Protein AF-A0A1Y1RNC4-F1 (afdb_monomer_lite)

InterPro domains:
  IPR009732 Protein of unknown function DUF1304 [PF06993] (13-97)

Organism: NCBI:txid85336

Structure (mmCIF, N/CA/C/O backbone):
data_AF-A0A1Y1RNC4-F1
#
_entry.id   AF-A0A1Y1RNC4-F1
#
loop_
_atom_site.group_PDB
_atom_site.id
_atom_site.type_symbol
_atom_site.label_atom_id
_atom_site.label_alt_id
_atom_site.label_comp_id
_atom_site.label_asym_id
_atom_site.label_entity_id
_atom_site.label_seq_id
_atom_site.pdbx_PDB_ins_code
_atom_site.Cartn_x
_atom_site.Cartn_y
_atom_site.Cartn_z
_atom_site.occupancy
_atom_site.B_iso_or_equiv
_atom_site.auth_seq_id
_atom_site.auth_comp_id
_atom_site.auth_asym_id
_atom_site.auth_atom_id
_atom_site.pdbx_PDB_model_num
ATOM 1 N N . MET A 1 1 ? -7.017 -32.218 19.938 1.00 37.84 1 MET A N 1
ATOM 2 C CA . MET A 1 1 ? -8.033 -31.830 18.933 1.00 37.84 1 MET A CA 1
ATOM 3 C C . MET A 1 1 ? -8.302 -30.348 19.163 1.00 37.84 1 MET A C 1
ATOM 5 O O . MET A 1 1 ? -8.767 -30.020 20.234 1.00 37.84 1 MET A O 1
ATOM 9 N N . SER A 1 2 ? -7.921 -29.371 18.355 1.00 42.91 2 SER A N 1
ATOM 10 C CA . SER A 1 2 ? -7.405 -29.296 16.997 1.00 42.91 2 SER A CA 1
ATOM 11 C C . SER A 1 2 ? -6.602 -27.992 16.960 1.00 42.91 2 SER A C 1
ATOM 13 O O . SER A 1 2 ? -7.166 -26.934 17.218 1.00 42.91 2 SER A O 1
ATOM 15 N N . VAL A 1 3 ? -5.309 -28.062 16.650 1.00 52.25 3 VAL A N 1
ATOM 16 C CA . VAL A 1 3 ? -4.569 -26.908 16.131 1.00 52.25 3 VAL A CA 1
ATOM 17 C C . VAL A 1 3 ? -5.244 -26.571 14.801 1.00 52.25 3 VAL A C 1
ATOM 19 O O . VAL A 1 3 ? -5.118 -27.326 13.845 1.00 52.25 3 VAL A O 1
ATOM 22 N N . ARG A 1 4 ? -6.101 -25.552 14.769 1.00 49.66 4 ARG A N 1
ATOM 23 C CA . ARG A 1 4 ? -6.732 -25.056 13.540 1.00 49.66 4 ARG A CA 1
ATOM 24 C C . ARG A 1 4 ? -6.717 -23.538 13.633 1.00 49.66 4 ARG A C 1
ATOM 26 O O . ARG A 1 4 ? -7.465 -22.984 14.433 1.00 49.66 4 ARG A O 1
ATOM 33 N N . GLY A 1 5 ? -5.815 -22.896 12.893 1.00 47.75 5 GLY A N 1
ATOM 34 C CA . GLY A 1 5 ? -5.749 -21.435 12.846 1.00 47.75 5 GLY A CA 1
ATOM 35 C C . GLY A 1 5 ? -4.381 -20.812 12.560 1.00 47.75 5 GLY A C 1
ATOM 36 O O . GLY A 1 5 ? -4.338 -19.605 12.367 1.00 47.75 5 GLY A O 1
ATOM 37 N N . GLN A 1 6 ? -3.280 -21.573 12.516 1.00 46.84 6 GLN A N 1
ATOM 38 C CA . GLN A 1 6 ? -1.945 -21.027 12.175 1.00 46.84 6 GLN A CA 1
ATOM 39 C C . GLN A 1 6 ? -1.611 -21.099 10.674 1.00 46.84 6 GLN A C 1
ATOM 41 O O . GLN A 1 6 ? -0.529 -20.723 10.246 1.00 46.84 6 GLN A O 1
ATOM 46 N N . ASP A 1 7 ? -2.565 -21.549 9.873 1.00 44.59 7 ASP A N 1
ATOM 47 C CA . ASP A 1 7 ? -2.528 -21.687 8.421 1.00 44.59 7 ASP A CA 1
ATOM 48 C C . ASP A 1 7 ? -3.321 -20.575 7.702 1.00 44.59 7 ASP A C 1
ATOM 50 O O . ASP A 1 7 ? -3.484 -20.599 6.482 1.00 44.59 7 ASP A O 1
ATOM 54 N N . ALA A 1 8 ? -3.770 -19.551 8.439 1.00 58.47 8 ALA A N 1
ATOM 55 C CA . ALA A 1 8 ? -4.259 -18.313 7.844 1.00 58.47 8 ALA A CA 1
ATOM 56 C C . ALA A 1 8 ? -3.060 -17.532 7.290 1.00 58.47 8 ALA A C 1
ATOM 58 O O . ALA A 1 8 ? -2.468 -16.708 7.984 1.00 58.47 8 ALA A O 1
ATOM 59 N N . GLY A 1 9 ? -2.673 -17.834 6.047 1.00 59.44 9 GLY A N 1
ATOM 60 C CA . GLY A 1 9 ? -1.727 -17.010 5.302 1.00 59.44 9 GLY A CA 1
ATOM 61 C C . GLY A 1 9 ? -2.135 -15.542 5.404 1.00 59.44 9 GLY A C 1
ATOM 62 O O . GLY A 1 9 ? -3.331 -15.232 5.373 1.00 59.44 9 GLY A O 1
ATOM 63 N N . GLU A 1 10 ? -1.152 -14.656 5.583 1.00 64.56 10 GLU A N 1
ATOM 64 C CA . GLU A 1 10 ? -1.434 -13.228 5.672 1.00 64.56 10 GLU A CA 1
ATOM 65 C C . GLU A 1 10 ? -2.298 -12.805 4.480 1.00 64.56 10 GLU A C 1
ATOM 67 O O . GLU A 1 10 ? -2.044 -13.232 3.344 1.00 64.56 10 GLU A O 1
ATOM 72 N N . PRO A 1 11 ? -3.357 -12.017 4.720 1.00 72.25 11 PRO A N 1
ATOM 73 C CA . PRO A 1 11 ? -4.258 -11.636 3.657 1.00 72.25 11 PRO A CA 1
ATOM 74 C C . PRO A 1 11 ? -3.465 -10.937 2.548 1.00 72.25 11 PRO A C 1
ATOM 76 O O . PRO A 1 11 ? -2.709 -10.001 2.824 1.00 72.25 11 PRO A O 1
ATOM 79 N N . PRO A 1 12 ? -3.639 -11.347 1.281 1.00 78.38 12 PRO A N 1
ATOM 80 C CA . PRO A 1 12 ? -2.951 -10.697 0.182 1.00 78.38 12 PRO A CA 1
ATOM 81 C C . PRO A 1 12 ? -3.328 -9.214 0.151 1.00 78.38 12 PRO A C 1
ATOM 83 O O . PRO A 1 12 ? -4.442 -8.830 0.510 1.00 78.38 12 PRO A O 1
ATOM 86 N N . HIS A 1 13 ? -2.426 -8.368 -0.340 1.00 75.06 13 HIS A N 1
ATOM 87 C CA . HIS A 1 13 ? -2.645 -6.918 -0.391 1.00 75.06 13 HIS A CA 1
ATOM 88 C C . HIS A 1 13 ? -3.942 -6.545 -1.131 1.00 75.06 13 HIS A C 1
ATOM 90 O O . HIS A 1 13 ? -4.633 -5.606 -0.743 1.00 75.06 13 HIS A O 1
ATOM 96 N N . ALA A 1 14 ? -4.332 -7.337 -2.135 1.00 77.88 14 ALA A N 1
ATOM 97 C CA . ALA A 1 14 ? -5.608 -7.196 -2.833 1.00 77.88 14 ALA A CA 1
ATOM 98 C C . ALA A 1 14 ? -6.834 -7.409 -1.920 1.00 77.88 14 ALA A C 1
ATOM 100 O O . ALA A 1 14 ? -7.843 -6.725 -2.076 1.00 77.88 14 ALA A O 1
ATOM 101 N N . PHE A 1 15 ? -6.753 -8.321 -0.945 1.00 84.00 15 PHE A N 1
ATOM 102 C CA . PHE A 1 15 ? -7.811 -8.535 0.044 1.00 84.00 15 PHE A CA 1
ATOM 103 C C . PHE A 1 15 ? -7.902 -7.364 1.024 1.00 84.00 15 PHE A C 1
ATOM 105 O O . PHE A 1 15 ? -8.994 -6.849 1.252 1.00 84.00 15 PHE A O 1
ATOM 112 N N . ILE A 1 16 ? -6.764 -6.910 1.562 1.00 82.44 16 ILE A N 1
ATOM 113 C CA . ILE A 1 16 ? -6.703 -5.736 2.451 1.00 82.44 16 ILE A CA 1
ATOM 114 C C . ILE A 1 16 ? -7.278 -4.511 1.733 1.00 82.44 16 ILE A C 1
ATOM 116 O O . ILE A 1 16 ? -8.100 -3.796 2.302 1.00 82.44 16 ILE A O 1
ATOM 120 N N . PHE A 1 17 ? -6.912 -4.315 0.464 1.00 80.44 17 PHE A N 1
ATOM 121 C CA . PHE A 1 17 ? -7.456 -3.254 -0.377 1.00 80.44 17 PHE A CA 1
ATOM 122 C C . PHE A 1 17 ? -8.975 -3.382 -0.541 1.00 80.44 17 PHE A C 1
ATOM 124 O O . PHE A 1 17 ? -9.698 -2.423 -0.290 1.00 80.44 17 PHE A O 1
ATOM 131 N N . TYR A 1 18 ? -9.484 -4.565 -0.898 1.00 84.31 18 TYR A N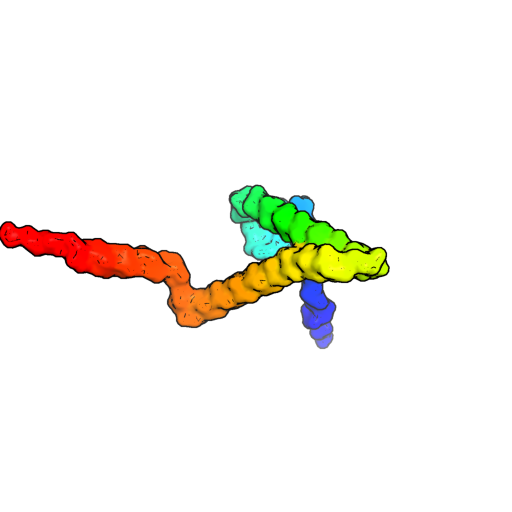 1
ATOM 132 C CA . TYR A 1 18 ? -10.921 -4.792 -1.061 1.00 84.31 18 TYR A CA 1
ATOM 133 C C . TYR A 1 18 ? -11.706 -4.491 0.222 1.00 84.31 18 TYR A C 1
ATOM 135 O O . TYR A 1 18 ? -12.722 -3.793 0.175 1.00 84.31 18 TYR A O 1
ATOM 143 N N . ILE A 1 19 ? -11.231 -4.977 1.373 1.00 84.25 19 ILE A N 1
ATOM 144 C CA . ILE A 1 19 ? -11.893 -4.714 2.652 1.00 84.25 19 ILE A CA 1
ATOM 145 C C . ILE A 1 19 ? -11.792 -3.231 3.016 1.00 84.25 19 ILE A C 1
ATOM 147 O O . ILE A 1 19 ? -12.801 -2.648 3.401 1.00 84.25 19 ILE A O 1
ATOM 151 N N . GLY A 1 20 ? -10.625 -2.607 2.844 1.00 80.31 20 GLY A N 1
ATOM 152 C CA . GLY A 1 20 ? -10.407 -1.178 3.089 1.00 80.31 20 GLY A CA 1
ATOM 153 C C . GLY A 1 20 ? -11.275 -0.265 2.223 1.00 80.31 20 GLY A C 1
ATOM 154 O O . GLY A 1 20 ? -11.684 0.805 2.661 1.00 80.31 20 GLY A O 1
ATOM 155 N N . PHE A 1 21 ? -11.607 -0.704 1.013 1.00 79.00 21 PHE A N 1
ATOM 156 C CA . PHE A 1 21 ? -12.309 0.113 0.035 1.00 79.00 21 PHE A CA 1
ATOM 157 C C . PHE A 1 21 ? -13.826 -0.101 0.038 1.00 79.00 21 PHE A C 1
ATOM 159 O O . PHE A 1 21 ? -14.604 0.848 0.124 1.00 79.00 21 PHE A O 1
ATOM 166 N N . PHE A 1 22 ? -14.259 -1.361 -0.039 1.00 80.75 22 PHE A N 1
ATOM 167 C CA . PHE A 1 22 ? -15.669 -1.720 -0.202 1.00 80.75 22 PHE A CA 1
ATOM 168 C C . PHE A 1 22 ? -16.328 -2.150 1.103 1.00 80.75 22 PHE A C 1
ATOM 170 O O . PHE A 1 22 ? -17.538 -1.990 1.260 1.00 80.75 22 PHE A O 1
ATOM 177 N N . ALA A 1 23 ? -15.556 -2.703 2.040 1.00 85.69 23 ALA A N 1
ATOM 178 C CA . ALA A 1 23 ? -16.105 -3.362 3.217 1.00 85.69 23 ALA A CA 1
ATOM 179 C C . ALA A 1 23 ? -15.735 -2.684 4.548 1.00 85.69 23 ALA A C 1
ATOM 181 O O . ALA A 1 23 ? -16.047 -3.250 5.595 1.00 85.69 23 ALA A O 1
ATOM 182 N N . TRP A 1 24 ? -15.134 -1.487 4.533 1.00 88.00 24 TRP A N 1
ATOM 183 C CA . TRP A 1 24 ? -14.543 -0.840 5.715 1.00 88.00 24 TRP A CA 1
ATOM 184 C C . TRP A 1 24 ? -15.518 -0.724 6.891 1.00 88.00 24 TRP A C 1
ATOM 186 O O . TRP A 1 24 ? -15.245 -1.207 7.985 1.00 88.00 24 TRP A O 1
ATOM 196 N N . SER A 1 25 ? -16.712 -0.181 6.640 1.00 86.88 25 SER A N 1
ATOM 197 C CA . SER A 1 25 ? -17.761 0.005 7.657 1.00 86.88 25 SER A CA 1
ATOM 198 C C . SER A 1 25 ? -18.700 -1.204 7.812 1.00 86.88 25 SER A C 1
ATOM 200 O O . SER A 1 25 ? -19.708 -1.129 8.518 1.00 86.88 25 SER A O 1
ATOM 202 N N . THR A 1 26 ? -18.421 -2.319 7.129 1.00 88.31 26 THR A N 1
ATOM 203 C CA . THR A 1 26 ? -19.226 -3.547 7.237 1.00 88.31 26 THR A CA 1
ATOM 204 C C . THR A 1 26 ? -18.793 -4.374 8.452 1.00 88.31 26 THR A C 1
ATOM 206 O O . THR A 1 26 ? -17.660 -4.227 8.911 1.00 88.31 26 THR A O 1
ATOM 209 N N . PRO A 1 27 ? -19.627 -5.312 8.948 1.00 87.06 27 PRO A N 1
ATOM 210 C CA . PRO A 1 27 ? -19.239 -6.209 10.041 1.00 87.06 27 PRO A CA 1
ATOM 211 C C . PRO A 1 27 ? -17.927 -6.959 9.779 1.00 87.06 27 PRO A C 1
ATOM 213 O O . PRO A 1 27 ? -17.154 -7.189 10.703 1.00 87.06 27 PRO A O 1
ATOM 216 N N . ARG A 1 28 ? -17.643 -7.291 8.510 1.00 84.94 28 ARG A N 1
ATOM 217 C CA . ARG A 1 28 ? -16.379 -7.923 8.117 1.00 84.94 28 ARG A CA 1
ATOM 218 C C . ARG A 1 28 ? -15.193 -6.969 8.249 1.00 84.94 28 ARG A C 1
ATOM 220 O O . ARG A 1 28 ? -14.202 -7.366 8.848 1.00 84.94 28 ARG A O 1
ATOM 227 N N . GLY A 1 29 ? -15.293 -5.730 7.764 1.00 85.88 29 GLY A N 1
ATOM 228 C CA . GLY A 1 29 ? -14.225 -4.731 7.922 1.00 85.88 29 GLY A CA 1
ATOM 229 C C . GLY A 1 29 ? -13.930 -4.421 9.386 1.00 85.88 29 GLY A C 1
ATOM 230 O O . GLY A 1 29 ? -12.781 -4.496 9.813 1.00 85.88 29 GLY A O 1
ATOM 231 N N . LEU A 1 30 ? -14.982 -4.219 10.181 1.00 89.62 30 LEU A N 1
ATOM 232 C CA . LEU A 1 30 ? -14.887 -4.035 11.630 1.00 89.62 30 LEU A CA 1
ATOM 233 C C . LEU A 1 30 ? -14.183 -5.221 12.307 1.00 89.62 30 LEU A C 1
ATOM 235 O O . LEU A 1 30 ? -13.309 -5.010 13.140 1.00 89.62 30 LEU A O 1
ATOM 239 N N . SER A 1 31 ? -14.513 -6.459 11.917 1.00 88.19 31 SER A N 1
ATOM 240 C CA . SER A 1 31 ? -13.881 -7.664 12.473 1.00 88.19 31 SER A CA 1
ATOM 241 C C . SER A 1 31 ? -12.415 -7.840 12.067 1.00 88.19 31 SER A C 1
ATOM 243 O O . SER A 1 31 ? -11.612 -8.267 12.888 1.00 88.19 31 SER A O 1
ATOM 245 N N . VAL A 1 32 ? -12.058 -7.493 10.825 1.00 86.00 32 VAL A N 1
ATOM 246 C CA . VAL A 1 32 ? -10.691 -7.631 10.296 1.00 86.00 32 VAL A CA 1
ATOM 247 C C . VAL A 1 32 ? -9.754 -6.604 10.929 1.00 86.00 32 VAL A C 1
ATOM 249 O O . VAL A 1 32 ? -8.610 -6.931 11.225 1.00 86.00 32 VAL A O 1
ATOM 252 N N . PHE A 1 33 ? -10.240 -5.381 11.162 1.00 84.56 33 PHE A N 1
ATOM 253 C CA . PHE A 1 33 ? -9.435 -4.278 11.696 1.00 84.56 33 PHE A CA 1
ATOM 254 C C . PHE A 1 33 ? -9.662 -3.996 13.189 1.00 84.56 33 PHE A C 1
ATOM 256 O O . PHE A 1 33 ? -9.029 -3.099 13.739 1.00 84.56 33 PHE A O 1
ATOM 263 N N . GLY A 1 34 ? -10.548 -4.744 13.856 1.00 87.69 34 GLY A N 1
ATOM 264 C CA . GLY A 1 34 ? -10.843 -4.571 15.282 1.00 87.69 34 GLY A CA 1
ATOM 265 C C . GLY A 1 34 ? -11.427 -3.196 15.627 1.00 87.69 34 GLY A C 1
ATOM 266 O O . GLY A 1 34 ? -11.124 -2.648 16.684 1.00 87.69 34 GLY A O 1
ATOM 267 N N . LEU A 1 35 ? -12.229 -2.618 14.729 1.00 89.94 35 LEU A N 1
ATOM 268 C CA . LEU A 1 35 ? -12.748 -1.252 14.851 1.00 89.94 35 LEU A CA 1
ATOM 269 C C . LEU A 1 35 ? -14.167 -1.219 15.434 1.00 89.94 35 LEU A C 1
ATOM 271 O O . LEU A 1 35 ? -14.967 -2.133 15.231 1.00 89.94 35 LEU A O 1
ATOM 275 N N . THR A 1 36 ? -14.510 -0.116 16.105 1.00 92.12 36 THR A N 1
ATOM 276 C CA . THR A 1 36 ? -15.909 0.242 16.390 1.00 92.12 36 THR A CA 1
ATOM 277 C C . THR A 1 36 ? -16.545 0.889 15.158 1.00 92.12 36 THR A C 1
ATOM 279 O O . THR A 1 36 ? -15.844 1.423 14.296 1.00 92.12 36 THR A O 1
ATOM 282 N N . ARG A 1 37 ? -17.884 0.878 15.064 1.00 89.69 37 ARG A N 1
ATOM 283 C CA . ARG A 1 37 ? -18.592 1.525 13.943 1.00 89.69 37 ARG A CA 1
ATOM 284 C C . ARG A 1 37 ? -18.254 3.014 13.836 1.00 89.69 37 ARG A C 1
ATOM 286 O O . ARG A 1 37 ? -17.965 3.478 12.741 1.00 89.69 37 ARG A O 1
ATOM 293 N N . GLU A 1 38 ? -18.228 3.719 14.962 1.00 90.44 38 GLU A N 1
ATOM 294 C CA . GLU A 1 38 ? -17.883 5.143 15.011 1.00 90.44 38 GLU A CA 1
ATOM 295 C C . GLU A 1 38 ? -16.460 5.408 14.492 1.00 90.44 38 GLU A C 1
ATOM 297 O O . GLU A 1 38 ? -16.258 6.256 13.626 1.00 90.44 38 GLU A O 1
ATOM 302 N N . SER A 1 39 ? -15.476 4.623 14.946 1.00 87.75 39 SER A N 1
ATOM 303 C CA . SER A 1 39 ? -14.090 4.751 14.483 1.00 87.75 39 SER A CA 1
ATOM 304 C C . SER A 1 39 ? -13.955 4.446 12.987 1.00 87.75 39 SER A C 1
ATOM 306 O O . SER A 1 39 ? -13.239 5.150 12.269 1.00 87.75 39 SER A O 1
ATOM 308 N N . ALA A 1 40 ? -14.678 3.440 12.487 1.00 88.62 40 ALA A N 1
ATOM 309 C CA . ALA A 1 40 ? -14.693 3.107 11.067 1.00 88.62 40 ALA A CA 1
ATOM 310 C C . ALA A 1 40 ? -15.325 4.220 10.217 1.00 88.62 40 ALA A C 1
ATOM 312 O O . ALA A 1 40 ? -14.839 4.495 9.125 1.00 88.62 40 ALA A O 1
ATOM 313 N N . GLU A 1 41 ? -16.379 4.881 10.696 1.00 90.00 41 GLU A N 1
ATOM 314 C CA . GLU A 1 41 ? -17.009 6.007 9.996 1.00 90.00 41 GLU A CA 1
ATOM 315 C C . GLU A 1 41 ? -16.074 7.219 9.914 1.00 90.00 41 GLU A C 1
ATOM 317 O O . GLU A 1 41 ? -15.905 7.778 8.832 1.00 90.00 41 GLU A O 1
ATOM 322 N N . GLN A 1 42 ? -15.382 7.557 11.005 1.00 92.19 42 GLN A N 1
ATOM 323 C CA . GLN A 1 42 ? -14.434 8.679 11.048 1.00 92.19 42 GLN A CA 1
ATOM 324 C C . GLN A 1 42 ? -13.198 8.471 10.159 1.00 92.19 42 GLN A C 1
ATOM 326 O O . GLN A 1 42 ? -12.627 9.427 9.644 1.00 92.19 42 GLN A O 1
ATOM 331 N N . THR A 1 43 ? -12.772 7.223 9.967 1.00 90.06 43 THR A N 1
ATOM 332 C CA . THR A 1 43 ? -11.559 6.882 9.202 1.00 90.06 43 THR A CA 1
ATOM 333 C C . THR A 1 43 ? -11.839 6.457 7.763 1.00 90.06 43 THR A C 1
ATOM 335 O O . THR A 1 43 ? -10.900 6.268 6.987 1.00 90.06 43 THR A O 1
ATOM 338 N N . ARG A 1 44 ? -13.115 6.325 7.377 1.00 85.94 44 ARG A N 1
ATOM 339 C CA . ARG A 1 44 ? -13.524 5.785 6.075 1.00 85.94 44 ARG A CA 1
ATOM 340 C C . ARG A 1 44 ? -12.929 6.559 4.905 1.00 85.94 44 ARG A C 1
ATOM 342 O O . ARG A 1 44 ? -12.363 5.954 4.001 1.00 85.94 44 ARG A O 1
ATOM 349 N N . GLU A 1 45 ? -13.049 7.883 4.919 1.00 87.12 45 GLU A N 1
ATOM 350 C CA . GLU A 1 45 ? -12.555 8.734 3.829 1.00 87.12 45 GLU A CA 1
ATOM 351 C C . GLU A 1 45 ? -11.027 8.706 3.730 1.00 87.12 45 GLU A C 1
ATOM 353 O O . GLU A 1 45 ? -10.472 8.633 2.635 1.00 87.12 45 GLU A O 1
ATOM 358 N N . MET A 1 46 ? -10.340 8.687 4.876 1.00 87.94 46 MET A N 1
ATOM 359 C CA . MET A 1 46 ? -8.882 8.593 4.940 1.00 87.94 46 MET A CA 1
ATOM 360 C C . MET A 1 46 ? -8.380 7.284 4.318 1.00 87.94 46 MET A C 1
ATOM 362 O O . MET A 1 46 ? -7.489 7.310 3.469 1.00 87.94 46 MET A O 1
ATOM 366 N N . VAL A 1 47 ? -8.964 6.146 4.704 1.00 86.44 47 VAL A N 1
ATOM 367 C CA . VAL A 1 47 ? -8.575 4.828 4.178 1.00 86.44 47 VAL A CA 1
ATOM 368 C C . VAL A 1 47 ? -8.914 4.701 2.696 1.00 86.44 47 VAL A C 1
ATOM 370 O O . VAL A 1 47 ? -8.116 4.168 1.927 1.00 86.44 47 VAL A O 1
ATOM 373 N N . TYR A 1 48 ? -10.050 5.253 2.269 1.00 84.69 48 TYR A N 1
ATOM 374 C CA . TYR A 1 48 ? -10.439 5.308 0.862 1.00 84.69 48 TYR A CA 1
ATOM 375 C C . TYR A 1 48 ? -9.416 6.076 0.014 1.00 84.69 48 TYR A C 1
ATOM 377 O O . TYR A 1 48 ? -8.958 5.586 -1.021 1.00 84.69 48 TYR A O 1
ATOM 385 N N . ASN A 1 49 ? -8.999 7.250 0.490 1.00 88.19 49 ASN A N 1
ATOM 386 C CA . ASN A 1 49 ? -7.990 8.076 -0.160 1.00 88.19 49 ASN A CA 1
ATOM 387 C C . ASN A 1 49 ? -6.629 7.363 -0.227 1.00 88.19 49 ASN A C 1
ATOM 389 O O . ASN A 1 49 ? -6.019 7.260 -1.291 1.00 88.19 49 ASN A O 1
ATOM 393 N N . GLN A 1 50 ? -6.184 6.793 0.896 1.00 86.31 50 GLN A N 1
ATOM 394 C CA . GLN A 1 50 ? -4.936 6.033 0.975 1.00 86.31 50 GLN A CA 1
ATOM 395 C C . GLN A 1 50 ? -4.937 4.825 0.027 1.00 86.31 50 GLN A C 1
ATOM 397 O O . GLN A 1 50 ? -3.929 4.543 -0.624 1.00 86.31 50 GLN A O 1
ATOM 402 N N . GLY A 1 51 ? -6.077 4.143 -0.094 1.00 85.69 51 GLY A N 1
ATOM 403 C CA . GLY A 1 51 ? -6.276 3.071 -1.060 1.00 85.69 51 GLY A CA 1
ATOM 404 C C . GLY A 1 51 ? -6.017 3.539 -2.492 1.00 85.69 51 GLY A C 1
ATOM 405 O O . GLY A 1 51 ? -5.203 2.936 -3.190 1.00 85.69 51 GLY A O 1
ATOM 406 N N . PHE A 1 52 ? -6.647 4.630 -2.932 1.00 85.25 52 PHE A N 1
ATOM 407 C CA . PHE A 1 52 ? -6.487 5.127 -4.304 1.00 85.25 52 PHE A CA 1
ATOM 408 C C . PHE A 1 52 ? -5.064 5.535 -4.659 1.00 85.25 52 PHE A C 1
ATOM 410 O O . PHE A 1 52 ? -4.605 5.208 -5.753 1.00 85.25 52 PHE A O 1
ATOM 417 N N . TYR A 1 53 ? -4.349 6.199 -3.749 1.00 89.12 53 TYR A N 1
ATOM 418 C CA . TYR A 1 53 ? -2.941 6.523 -3.983 1.00 89.12 53 TYR A CA 1
ATOM 419 C C . TYR A 1 53 ? -2.110 5.261 -4.236 1.00 89.12 53 TYR A C 1
ATOM 421 O O . TYR A 1 53 ? -1.371 5.197 -5.219 1.00 89.12 53 TYR A O 1
ATOM 429 N N . ASN A 1 54 ? -2.290 4.226 -3.412 1.00 88.62 54 ASN A N 1
ATOM 430 C CA . ASN A 1 54 ? -1.602 2.950 -3.599 1.00 88.62 54 ASN A CA 1
ATOM 431 C C . ASN A 1 54 ? -2.036 2.235 -4.889 1.00 88.62 54 ASN A C 1
ATOM 433 O O . ASN A 1 54 ? -1.204 1.628 -5.560 1.00 88.62 54 ASN A O 1
ATOM 437 N N . LEU A 1 55 ? -3.308 2.338 -5.284 1.00 87.62 55 LEU A N 1
ATOM 438 C CA . LEU A 1 55 ? -3.797 1.776 -6.544 1.00 87.62 55 LEU A CA 1
ATOM 439 C C . LEU A 1 55 ? -3.143 2.452 -7.759 1.00 87.62 55 LEU A C 1
ATOM 441 O O . LEU A 1 55 ? -2.671 1.761 -8.660 1.00 87.62 55 LEU A O 1
ATOM 445 N N . PHE A 1 56 ? -3.064 3.786 -7.782 1.00 92.25 56 PHE A N 1
ATOM 446 C CA . PHE A 1 56 ? -2.422 4.520 -8.877 1.00 92.25 56 PHE A CA 1
ATOM 447 C C . PHE A 1 56 ? -0.925 4.233 -8.971 1.00 92.25 56 PHE A C 1
ATOM 449 O O . PHE A 1 56 ? -0.418 3.995 -10.066 1.00 92.25 56 PHE A O 1
ATOM 456 N N . LEU A 1 57 ? -0.221 4.171 -7.839 1.00 92.25 57 LEU A N 1
ATOM 457 C CA . LEU A 1 57 ? 1.177 3.738 -7.811 1.00 92.25 57 LEU A CA 1
ATOM 458 C C . LEU A 1 57 ? 1.329 2.294 -8.324 1.00 92.25 57 LEU A C 1
ATOM 460 O O . LEU A 1 57 ? 2.294 1.986 -9.023 1.00 92.25 57 LEU A O 1
ATOM 464 N N . GLY A 1 58 ? 0.358 1.422 -8.034 1.00 91.31 58 GLY A N 1
ATOM 465 C CA . GLY A 1 58 ? 0.310 0.055 -8.551 1.00 91.31 58 GLY A CA 1
ATOM 466 C C . GLY A 1 58 ? 0.153 0.022 -10.070 1.00 91.31 58 GLY A C 1
ATOM 467 O O . GLY A 1 58 ? 0.854 -0.731 -10.743 1.00 91.31 58 GLY A O 1
ATOM 468 N N . PHE A 1 59 ? -0.695 0.891 -10.630 1.00 94.75 59 PHE A N 1
ATOM 469 C CA . PHE A 1 59 ? -0.822 1.049 -12.080 1.00 94.75 59 PHE A CA 1
ATOM 470 C C . PHE A 1 59 ? 0.461 1.572 -12.729 1.00 94.75 59 PHE A C 1
ATOM 472 O O . PHE A 1 59 ? 0.847 1.058 -13.776 1.00 94.75 59 PHE A O 1
ATOM 479 N N . ILE A 1 60 ? 1.152 2.533 -12.109 1.00 96.25 60 ILE A N 1
ATOM 480 C CA . ILE A 1 60 ? 2.457 3.023 -12.584 1.00 96.25 60 ILE A CA 1
ATOM 481 C C . ILE A 1 60 ? 3.467 1.870 -12.611 1.00 96.25 60 ILE A C 1
ATOM 483 O O . ILE A 1 60 ? 4.119 1.654 -13.633 1.00 96.25 60 ILE A O 1
ATOM 487 N N . ALA A 1 61 ? 3.557 1.083 -11.535 1.00 96.06 61 ALA A N 1
ATOM 488 C CA . ALA A 1 61 ? 4.457 -0.065 -11.480 1.00 96.06 61 ALA A CA 1
ATOM 489 C C . ALA A 1 61 ? 4.115 -1.119 -12.550 1.00 96.06 61 ALA A C 1
ATOM 491 O O . ALA A 1 61 ? 5.007 -1.592 -13.253 1.00 96.06 61 ALA A O 1
ATOM 492 N N . ALA A 1 62 ? 2.831 -1.450 -12.726 1.00 96.00 62 ALA A N 1
ATOM 493 C CA . ALA A 1 62 ? 2.374 -2.402 -13.738 1.00 96.00 62 ALA A CA 1
ATOM 494 C C . ALA A 1 62 ? 2.667 -1.917 -15.167 1.00 96.00 62 ALA A C 1
ATOM 496 O O . ALA A 1 62 ? 3.173 -2.685 -15.986 1.00 96.00 62 ALA A O 1
ATOM 497 N N . ALA A 1 63 ? 2.415 -0.637 -15.457 1.00 97.38 63 ALA A N 1
ATOM 498 C CA . ALA A 1 63 ? 2.776 -0.020 -16.729 1.00 97.38 63 ALA A CA 1
ATOM 499 C C . ALA A 1 63 ? 4.291 -0.086 -16.969 1.00 97.38 63 ALA A C 1
ATOM 501 O O . ALA A 1 63 ? 4.719 -0.427 -18.068 1.00 97.38 63 ALA A O 1
ATOM 502 N N . GLY A 1 64 ? 5.101 0.156 -15.935 1.00 97.25 64 GLY A N 1
ATOM 503 C CA . GLY A 1 64 ? 6.552 0.010 -16.003 1.00 97.25 64 GLY A CA 1
ATOM 504 C C . GLY A 1 64 ? 6.999 -1.401 -16.385 1.00 97.25 64 GLY A C 1
ATOM 505 O O . GLY A 1 64 ? 7.827 -1.560 -17.281 1.00 97.25 64 GLY A O 1
ATOM 506 N N . VAL A 1 65 ? 6.400 -2.432 -15.780 1.00 97.25 65 VAL A N 1
ATOM 507 C CA . VAL A 1 65 ? 6.663 -3.834 -16.148 1.00 97.25 65 VAL A CA 1
ATOM 508 C C . VAL A 1 65 ? 6.311 -4.082 -17.616 1.00 97.25 65 VAL A C 1
ATOM 510 O O . VAL A 1 65 ? 7.120 -4.649 -18.347 1.00 97.25 65 VAL A O 1
ATOM 513 N N . ILE A 1 66 ? 5.145 -3.621 -18.078 1.00 97.88 66 ILE A N 1
ATOM 514 C CA . ILE A 1 66 ? 4.717 -3.783 -19.476 1.00 97.88 66 ILE A CA 1
ATOM 515 C C . ILE A 1 66 ? 5.706 -3.108 -20.438 1.00 97.88 66 ILE A C 1
ATOM 517 O O . ILE A 1 66 ? 6.123 -3.731 -21.413 1.00 97.88 66 ILE A O 1
ATOM 521 N N . LEU A 1 67 ? 6.119 -1.867 -20.160 1.00 97.38 67 LEU A N 1
ATOM 522 C CA . LEU A 1 67 ? 7.077 -1.138 -20.999 1.00 97.38 67 LEU A CA 1
ATOM 523 C C . LEU A 1 67 ? 8.451 -1.811 -21.033 1.00 97.38 67 LEU A C 1
ATOM 525 O O . LEU A 1 67 ? 9.071 -1.868 -22.094 1.00 97.38 67 LEU A O 1
ATOM 529 N N . TYR A 1 68 ? 8.902 -2.357 -19.903 1.00 97.00 68 TYR A N 1
ATOM 530 C CA . TYR A 1 68 ? 10.153 -3.105 -19.833 1.00 97.00 68 TYR A CA 1
ATOM 531 C C . TYR A 1 68 ? 10.131 -4.317 -20.776 1.00 97.00 68 TYR A C 1
ATOM 533 O O . TYR A 1 68 ? 11.032 -4.480 -21.596 1.00 97.00 68 TYR A O 1
ATOM 541 N N . TRP A 1 69 ? 9.060 -5.119 -20.735 1.00 96.38 69 TRP A N 1
ATOM 542 C CA . TRP A 1 69 ? 8.893 -6.277 -21.623 1.00 96.38 69 TRP A CA 1
ATOM 543 C C . TRP A 1 69 ? 8.656 -5.900 -23.090 1.00 96.38 69 TRP A C 1
ATOM 545 O O . TRP A 1 69 ? 8.985 -6.680 -23.980 1.00 96.38 69 TRP A O 1
ATOM 555 N N . ALA A 1 70 ? 8.135 -4.702 -23.358 1.00 96.56 70 ALA A N 1
ATOM 556 C CA . ALA A 1 7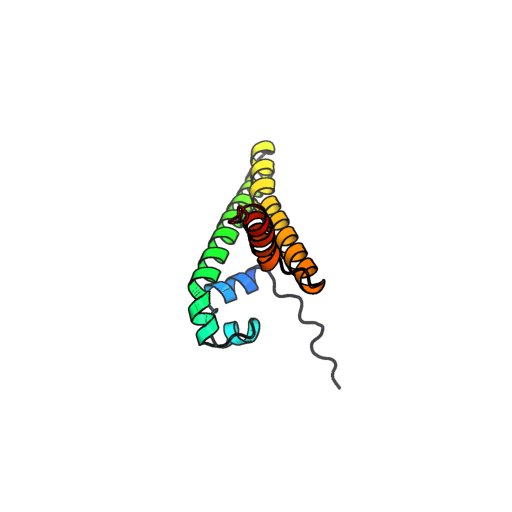0 ? 7.975 -4.163 -24.707 1.00 96.56 70 ALA A CA 1
ATOM 557 C C . ALA A 1 70 ? 9.285 -3.612 -25.316 1.00 96.56 70 ALA A C 1
ATOM 559 O O . ALA A 1 70 ? 9.264 -3.091 -26.430 1.00 96.56 70 ALA A O 1
ATOM 560 N N . GLY A 1 71 ? 10.418 -3.706 -24.608 1.00 95.38 71 GLY A N 1
ATOM 561 C CA . GLY A 1 71 ? 11.730 -3.246 -25.077 1.00 95.38 71 GLY A CA 1
ATOM 562 C C . GLY A 1 71 ? 12.050 -1.783 -24.753 1.00 95.38 71 GLY A C 1
ATOM 563 O O . GLY A 1 71 ? 13.123 -1.298 -25.105 1.00 95.38 71 GLY A O 1
ATOM 564 N N . LEU A 1 72 ? 11.163 -1.077 -24.044 1.00 95.31 72 L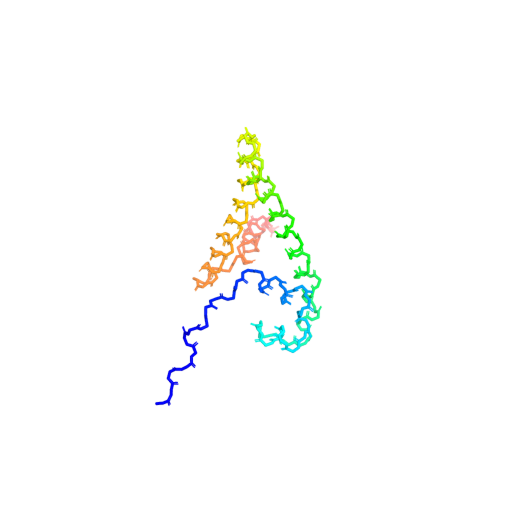EU A N 1
ATOM 565 C CA . LEU A 1 72 ? 11.384 0.284 -23.543 1.00 95.31 72 LEU A CA 1
ATOM 566 C C . LEU A 1 72 ? 11.961 0.234 -22.122 1.00 95.31 72 LEU A C 1
ATOM 568 O O . LEU A 1 72 ? 11.393 0.790 -21.181 1.00 95.31 72 LEU A O 1
ATOM 572 N N . SER A 1 73 ? 13.090 -0.460 -21.968 1.00 94.19 73 SER A N 1
ATOM 573 C CA . SER A 1 73 ? 13.649 -0.857 -20.669 1.00 94.19 73 SER A CA 1
ATOM 574 C C . SER A 1 73 ? 13.901 0.313 -19.717 1.00 94.19 73 SER A C 1
ATOM 576 O O . SER A 1 73 ? 13.563 0.208 -18.543 1.00 94.19 73 SER A O 1
ATOM 578 N N . GLU A 1 74 ? 14.416 1.441 -20.214 1.00 95.94 74 GLU A N 1
ATOM 579 C CA . GLU A 1 74 ? 14.702 2.629 -19.391 1.00 95.94 74 GLU A CA 1
ATOM 580 C C . GLU A 1 74 ? 13.425 3.255 -18.812 1.00 95.94 74 GLU A C 1
ATOM 582 O O . GLU A 1 74 ? 13.321 3.497 -17.609 1.00 95.94 74 GLU A O 1
ATOM 587 N N . ALA A 1 75 ? 12.407 3.460 -19.657 1.00 95.50 75 ALA A N 1
ATOM 588 C CA . ALA A 1 75 ? 11.113 3.985 -19.226 1.00 95.50 75 ALA A CA 1
ATOM 589 C C . ALA A 1 75 ? 10.385 2.994 -18.303 1.00 95.50 75 ALA A C 1
ATOM 591 O O . ALA A 1 75 ? 9.773 3.395 -17.311 1.00 95.50 75 ALA A O 1
ATOM 592 N N . GLY A 1 76 ? 10.487 1.697 -18.603 1.00 95.25 76 GLY A N 1
ATOM 593 C CA . GLY A 1 76 ? 9.921 0.631 -17.787 1.00 95.25 76 GLY A CA 1
ATOM 594 C C . GLY A 1 76 ? 10.522 0.586 -16.384 1.00 95.25 76 GLY A C 1
ATOM 595 O O . GLY A 1 76 ? 9.787 0.636 -15.398 1.00 95.25 76 GLY A O 1
ATOM 596 N N . LEU A 1 77 ? 11.855 0.573 -16.279 1.00 96.44 77 LEU A N 1
ATOM 597 C CA . LEU A 1 77 ? 12.564 0.592 -14.997 1.00 96.44 77 LEU A CA 1
ATOM 598 C C . LEU A 1 77 ? 12.255 1.855 -14.196 1.00 96.44 77 LEU A C 1
ATOM 600 O O . LEU A 1 77 ? 11.976 1.751 -13.002 1.00 96.44 77 LEU A O 1
ATOM 604 N N . ALA A 1 78 ? 12.241 3.028 -14.837 1.00 96.62 78 ALA A N 1
ATOM 605 C CA . ALA A 1 78 ? 11.910 4.282 -14.167 1.00 96.62 78 ALA A CA 1
ATOM 606 C C . ALA A 1 78 ? 10.522 4.228 -13.506 1.00 96.62 78 ALA A C 1
ATOM 608 O O . ALA A 1 78 ? 10.378 4.597 -12.340 1.00 96.62 78 ALA A O 1
ATOM 609 N N . LEU A 1 79 ? 9.512 3.708 -14.210 1.00 96.62 79 LEU A N 1
ATOM 610 C CA . LEU A 1 79 ? 8.155 3.567 -13.679 1.00 96.62 79 LEU A CA 1
ATOM 611 C C . LEU A 1 79 ? 8.047 2.499 -12.584 1.00 96.62 79 LEU A C 1
ATOM 613 O O . LEU A 1 79 ? 7.348 2.719 -11.595 1.00 96.62 79 LEU A O 1
ATOM 617 N N . VAL A 1 80 ? 8.746 1.367 -12.713 1.00 96.81 80 VAL A N 1
ATOM 618 C CA . VAL A 1 80 ? 8.777 0.332 -11.664 1.00 96.81 80 VAL A CA 1
ATOM 619 C C . VAL A 1 80 ? 9.418 0.875 -10.389 1.00 96.81 80 VAL A C 1
ATOM 621 O O . VAL A 1 80 ? 8.856 0.710 -9.307 1.00 96.81 80 VAL A O 1
ATOM 624 N N . ILE A 1 81 ? 10.557 1.561 -10.500 1.00 96.12 81 ILE A N 1
ATOM 625 C CA . ILE A 1 81 ? 11.246 2.163 -9.353 1.00 96.12 81 ILE A CA 1
ATOM 626 C C . ILE A 1 81 ? 10.376 3.258 -8.729 1.00 96.12 81 ILE A C 1
ATOM 628 O O . ILE A 1 81 ? 10.223 3.291 -7.509 1.00 96.12 81 ILE A O 1
ATOM 632 N N . ALA A 1 82 ? 9.755 4.117 -9.539 1.00 95.19 82 ALA A N 1
ATOM 633 C CA . ALA A 1 82 ? 8.870 5.162 -9.036 1.00 95.19 82 ALA A CA 1
ATOM 634 C C . ALA A 1 82 ? 7.632 4.584 -8.328 1.00 95.19 82 ALA A C 1
ATOM 636 O O . ALA A 1 82 ? 7.295 5.026 -7.233 1.00 95.19 82 ALA A O 1
ATOM 637 N N . GLY A 1 83 ? 6.969 3.587 -8.917 1.00 94.44 83 GLY A N 1
ATOM 638 C CA . GLY A 1 83 ? 5.768 2.967 -8.356 1.00 94.44 83 GLY A CA 1
ATOM 639 C C . GLY A 1 83 ? 6.075 2.043 -7.178 1.00 94.44 83 GLY A C 1
ATOM 640 O O . GLY A 1 83 ? 5.721 2.337 -6.040 1.00 94.44 83 GLY A O 1
ATOM 641 N N . 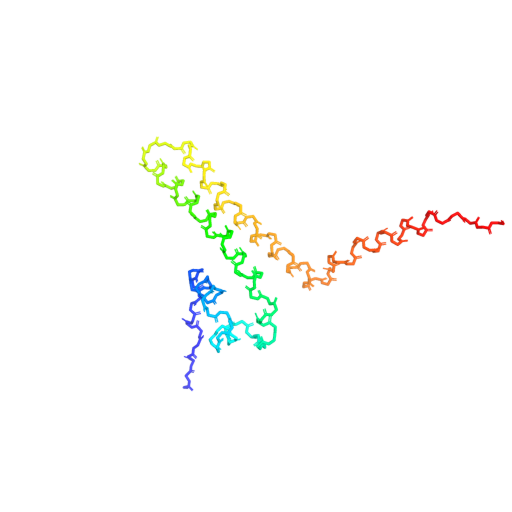ALA A 1 84 ? 6.756 0.926 -7.432 1.00 93.25 84 ALA A N 1
ATOM 642 C CA . ALA A 1 84 ? 7.020 -0.095 -6.418 1.00 93.25 84 ALA A CA 1
ATOM 643 C C . ALA A 1 84 ? 8.085 0.343 -5.402 1.00 93.25 84 ALA A C 1
ATOM 645 O O . ALA A 1 84 ? 7.966 0.047 -4.212 1.00 93.25 84 ALA A O 1
ATOM 646 N N . GLY A 1 85 ? 9.111 1.077 -5.844 1.00 92.00 85 GLY A N 1
ATOM 647 C CA . GLY A 1 85 ? 10.163 1.566 -4.951 1.00 92.00 85 GLY A CA 1
ATOM 648 C C . G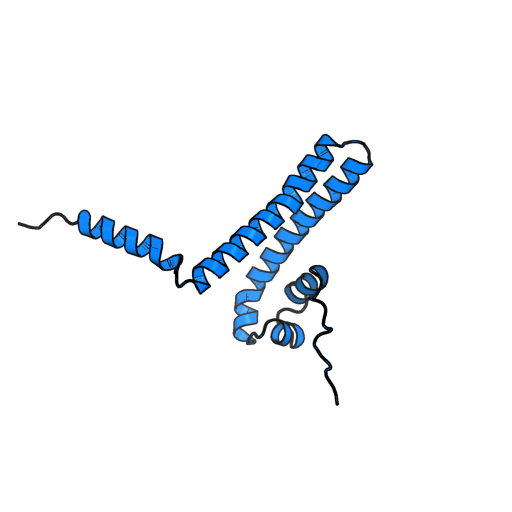LY A 1 85 ? 9.643 2.576 -3.929 1.00 92.00 85 GLY A C 1
ATOM 649 O O . GLY A 1 85 ? 9.985 2.476 -2.752 1.00 92.00 85 GLY A O 1
ATOM 650 N N . SER A 1 86 ? 8.759 3.498 -4.329 1.00 93.69 86 SER A N 1
ATOM 651 C CA . SER A 1 86 ? 8.148 4.442 -3.381 1.00 93.69 86 SER A CA 1
ATOM 652 C C . SER A 1 86 ? 7.218 3.754 -2.378 1.00 93.69 86 SER A C 1
ATOM 654 O O . SER A 1 86 ? 7.254 4.093 -1.195 1.00 93.69 86 SER A O 1
ATOM 656 N N . MET A 1 87 ? 6.453 2.738 -2.797 1.00 93.12 87 MET A N 1
ATOM 657 C CA . MET A 1 87 ? 5.650 1.919 -1.879 1.00 93.12 87 MET A CA 1
ATOM 658 C C . MET A 1 87 ? 6.519 1.195 -0.847 1.00 93.12 87 MET A C 1
ATOM 660 O O . MET A 1 87 ? 6.194 1.194 0.340 1.00 93.12 87 MET A O 1
ATOM 664 N N . LEU A 1 88 ? 7.634 0.599 -1.281 1.00 90.00 88 LEU A N 1
ATOM 665 C CA . LEU A 1 88 ? 8.554 -0.110 -0.391 1.00 90.00 88 LEU A CA 1
ATOM 666 C C . LEU A 1 88 ? 9.224 0.855 0.594 1.00 90.00 88 LEU A C 1
ATOM 668 O O . LEU A 1 88 ? 9.330 0.550 1.782 1.00 90.00 88 LEU A O 1
ATOM 672 N N . ALA A 1 89 ? 9.597 2.051 0.135 1.00 91.06 89 ALA A N 1
ATOM 673 C CA . ALA A 1 89 ? 10.093 3.112 1.005 1.00 91.06 89 ALA A CA 1
ATOM 674 C C . ALA A 1 89 ? 9.037 3.548 2.037 1.00 91.06 89 ALA A C 1
ATOM 676 O O . ALA A 1 89 ? 9.352 3.666 3.220 1.00 91.06 89 ALA A O 1
ATOM 677 N N . ALA A 1 90 ? 7.777 3.726 1.630 1.00 89.12 90 ALA A N 1
ATOM 678 C CA . ALA A 1 90 ? 6.685 4.063 2.543 1.00 89.12 90 ALA A CA 1
ATOM 679 C C . ALA A 1 90 ? 6.444 2.960 3.591 1.00 89.12 90 ALA A C 1
ATOM 681 O O . ALA A 1 90 ? 6.271 3.260 4.774 1.00 89.12 90 ALA A O 1
ATOM 682 N N . ALA A 1 91 ? 6.501 1.688 3.188 1.00 87.81 91 ALA A N 1
ATOM 683 C CA . ALA A 1 91 ? 6.408 0.552 4.102 1.00 87.81 91 ALA A CA 1
ATOM 684 C C . ALA A 1 91 ? 7.566 0.535 5.114 1.00 87.81 91 ALA A C 1
ATOM 686 O O . ALA A 1 91 ? 7.339 0.331 6.306 1.00 87.81 91 ALA A O 1
ATOM 687 N N . ALA A 1 92 ? 8.793 0.822 4.668 1.00 90.94 92 ALA A N 1
ATOM 688 C CA . ALA A 1 92 ? 9.955 0.931 5.546 1.00 90.94 92 ALA A CA 1
ATOM 689 C C . ALA A 1 92 ? 9.812 2.083 6.556 1.00 90.94 92 ALA A C 1
ATOM 691 O O . ALA A 1 92 ? 10.109 1.905 7.738 1.00 90.94 92 ALA A O 1
ATOM 692 N N . VAL A 1 93 ? 9.304 3.242 6.121 1.00 92.12 93 VAL A N 1
ATOM 693 C CA . VAL A 1 93 ? 9.004 4.379 7.007 1.00 92.12 93 VAL A CA 1
ATOM 694 C C . VAL A 1 93 ? 7.970 3.991 8.062 1.00 92.12 93 VAL A C 1
ATOM 696 O O . VAL A 1 93 ? 8.168 4.280 9.241 1.00 92.12 93 VAL A O 1
ATOM 699 N N . LEU A 1 94 ? 6.893 3.305 7.669 1.00 87.44 94 LEU A N 1
ATOM 700 C CA . LEU A 1 94 ? 5.852 2.863 8.596 1.00 87.44 94 LEU A CA 1
ATOM 701 C C . LEU A 1 94 ? 6.385 1.842 9.610 1.00 87.44 94 LEU A C 1
ATOM 703 O O . LEU A 1 94 ? 6.118 1.964 10.806 1.00 87.44 94 LEU A O 1
ATOM 707 N N . PHE A 1 95 ? 7.178 0.873 9.150 1.00 89.94 95 PHE A N 1
ATOM 708 C CA . PHE A 1 95 ? 7.819 -0.115 10.013 1.00 89.94 95 PHE A CA 1
ATOM 709 C C . PHE A 1 95 ? 8.750 0.550 11.033 1.00 89.94 95 PHE A C 1
ATOM 711 O O . PHE A 1 95 ? 8.686 0.252 12.225 1.00 89.94 95 PHE A O 1
ATOM 718 N N . LEU A 1 96 ? 9.567 1.506 10.587 1.00 90.56 96 LEU A N 1
ATOM 719 C CA . LEU A 1 96 ? 10.452 2.257 11.469 1.00 90.56 96 LEU A CA 1
ATOM 720 C C . LEU A 1 96 ? 9.665 3.104 12.477 1.00 90.56 96 LEU A C 1
ATOM 722 O O . LEU A 1 96 ? 10.015 3.129 13.654 1.00 90.56 96 LEU A O 1
ATOM 726 N N . ALA A 1 97 ? 8.588 3.765 12.049 1.00 87.25 97 ALA A N 1
ATOM 727 C CA . ALA A 1 97 ? 7.733 4.545 12.939 1.00 87.25 97 ALA A CA 1
ATOM 728 C C . ALA A 1 97 ? 7.114 3.671 14.042 1.00 87.25 97 ALA A C 1
ATOM 730 O O . ALA A 1 97 ? 7.098 4.070 15.209 1.00 87.25 97 ALA A O 1
ATOM 731 N N . LEU A 1 98 ? 6.667 2.460 13.694 1.00 87.50 98 LEU A N 1
ATOM 732 C CA . LEU A 1 98 ? 6.140 1.495 14.657 1.00 87.50 98 LEU A CA 1
ATOM 733 C C . LEU A 1 98 ? 7.229 0.984 15.610 1.00 87.50 98 LEU A C 1
ATOM 735 O O . LEU A 1 98 ? 7.000 0.909 16.817 1.00 87.50 98 LEU A O 1
ATOM 739 N N . ALA A 1 99 ? 8.424 0.691 15.095 1.00 88.06 99 ALA A N 1
ATOM 740 C CA . ALA A 1 99 ? 9.563 0.274 15.908 1.00 88.06 99 ALA A CA 1
ATOM 741 C C . ALA A 1 99 ? 9.975 1.362 16.916 1.00 88.06 99 ALA A C 1
ATOM 743 O O . ALA A 1 99 ? 10.191 1.072 18.091 1.00 88.06 99 ALA A O 1
ATOM 744 N N . LEU A 1 100 ? 10.017 2.629 16.493 1.00 86.12 100 LEU A N 1
ATOM 745 C CA . LEU A 1 100 ? 10.297 3.766 17.375 1.00 86.12 100 LEU A CA 1
ATOM 746 C C . LEU A 1 100 ? 9.240 3.907 18.474 1.00 86.12 100 LEU A C 1
ATOM 748 O O . LEU A 1 100 ? 9.588 4.105 19.640 1.00 86.12 100 LEU A O 1
ATOM 752 N N . LEU A 1 101 ? 7.961 3.751 18.124 1.00 84.19 101 LEU A N 1
ATOM 753 C CA . LEU A 1 101 ? 6.874 3.790 19.097 1.00 84.19 101 LEU A CA 1
ATOM 754 C C . LEU A 1 101 ? 7.000 2.660 20.133 1.00 84.19 101 LEU A C 1
ATOM 756 O O . LEU A 1 101 ? 6.829 2.912 21.325 1.00 84.19 101 LEU A O 1
ATOM 760 N N . ALA A 1 102 ? 7.363 1.446 19.704 1.00 85.62 102 ALA A N 1
ATOM 761 C CA . ALA A 1 102 ? 7.598 0.301 20.588 1.00 85.62 102 ALA A CA 1
ATOM 762 C C . ALA A 1 102 ? 8.792 0.510 21.539 1.00 85.62 102 ALA A C 1
ATOM 764 O O . ALA A 1 102 ? 8.774 0.035 22.672 1.00 85.62 102 ALA A O 1
ATOM 765 N N . LEU A 1 103 ? 9.799 1.277 21.116 1.00 86.06 103 LEU A N 1
ATOM 766 C CA . LEU A 1 103 ? 10.936 1.690 21.945 1.00 86.06 103 LEU A CA 1
ATOM 767 C C . LEU A 1 103 ? 10.602 2.858 22.899 1.00 86.06 103 LEU A C 1
ATOM 769 O O . LEU A 1 103 ? 11.487 3.373 23.580 1.00 86.06 103 LEU A O 1
ATOM 773 N N . GLY A 1 104 ? 9.342 3.306 22.952 1.00 82.62 104 GLY A N 1
ATOM 774 C CA . GLY A 1 104 ? 8.902 4.426 23.790 1.00 82.62 104 GLY A CA 1
ATOM 775 C C . GLY A 1 104 ? 9.269 5.807 23.234 1.00 82.62 104 GLY A C 1
ATOM 776 O O . GLY A 1 104 ? 9.081 6.822 23.914 1.00 82.62 104 GLY A O 1
ATOM 777 N N . VAL A 1 105 ? 9.767 5.882 21.995 1.00 76.06 105 VAL A N 1
ATOM 778 C CA . VAL A 1 105 ? 10.092 7.139 21.317 1.00 76.06 105 VAL A CA 1
ATOM 779 C C . VAL A 1 105 ? 8.817 7.707 20.701 1.00 76.06 105 VAL A C 1
ATOM 781 O O . VAL A 1 105 ? 8.339 7.277 19.655 1.00 76.06 105 VAL A O 1
ATOM 784 N N . SER A 1 106 ? 8.244 8.710 21.364 1.00 73.31 106 SER A N 1
ATOM 785 C CA . SER A 1 106 ? 7.048 9.394 20.873 1.00 73.31 106 SER A CA 1
ATOM 786 C C . SER A 1 106 ? 7.433 10.501 19.888 1.00 73.31 106 SER A C 1
ATOM 788 O 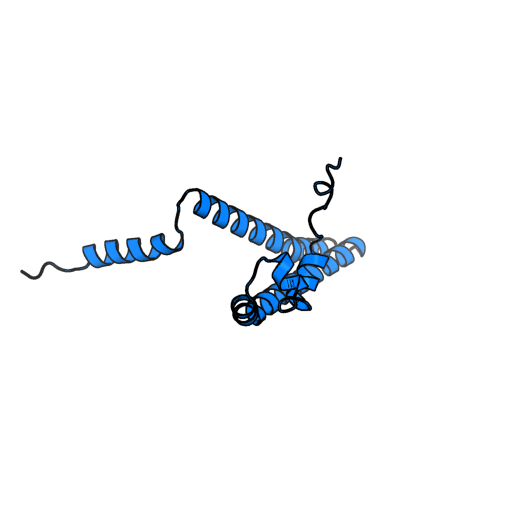O . SER A 1 106 ? 7.851 11.589 20.292 1.00 73.31 106 SER A O 1
ATOM 790 N N . ILE A 1 107 ? 7.273 10.222 18.591 1.00 64.44 107 ILE A N 1
ATOM 791 C CA . ILE A 1 107 ? 7.602 11.144 17.487 1.00 64.44 107 ILE A CA 1
ATOM 792 C C . ILE A 1 107 ? 6.850 12.484 17.626 1.00 64.44 107 ILE A C 1
ATOM 794 O O . ILE A 1 107 ? 7.408 13.537 17.331 1.00 64.44 107 ILE A O 1
ATOM 798 N N . SER A 1 108 ? 5.630 12.481 18.177 1.00 66.12 108 SER A N 1
ATOM 799 C CA . SER A 1 108 ? 4.825 13.691 18.414 1.00 66.12 108 SER A CA 1
ATOM 800 C C . SER A 1 108 ? 5.357 14.601 19.528 1.00 66.12 108 SER A C 1
ATOM 802 O O . SER A 1 108 ? 5.106 15.804 19.512 1.00 66.12 108 SER A O 1
ATOM 804 N N . LYS A 1 109 ? 6.126 14.066 20.486 1.00 60.94 109 LYS A N 1
ATOM 805 C CA . LYS A 1 109 ? 6.686 14.848 21.605 1.00 60.94 109 LYS A CA 1
ATOM 806 C C . LYS A 1 109 ? 8.013 15.524 21.265 1.00 60.94 109 LYS A C 1
ATOM 808 O O . LYS A 1 109 ? 8.429 16.427 21.988 1.00 60.94 109 LYS A O 1
ATOM 813 N N . LEU A 1 110 ? 8.676 15.095 20.192 1.00 64.12 110 LEU A N 1
ATOM 814 C CA . LEU A 1 110 ? 9.973 15.618 19.770 1.00 64.12 110 LEU A CA 1
ATOM 815 C C . LEU A 1 110 ? 9.914 17.078 19.259 1.00 64.12 110 LEU A C 1
ATOM 817 O O . LEU A 1 110 ? 10.726 17.873 19.731 1.00 64.12 110 LEU A O 1
ATOM 821 N N . PRO A 1 111 ? 8.959 17.489 18.392 1.00 64.19 111 PRO A N 1
ATOM 822 C CA . PRO A 1 111 ? 8.874 18.880 17.934 1.00 64.19 111 PRO A CA 1
ATOM 823 C C . PRO A 1 111 ? 8.381 19.842 19.026 1.00 64.19 111 PRO A C 1
ATOM 825 O O . PRO A 1 111 ? 8.900 20.951 19.137 1.00 64.19 111 PRO A O 1
ATOM 828 N N . VAL A 1 112 ? 7.449 19.412 19.889 1.00 63.28 112 VAL A N 1
ATOM 829 C CA . VAL A 1 112 ? 6.916 20.257 20.975 1.00 63.28 112 VAL A CA 1
ATOM 830 C C . VAL A 1 112 ? 7.979 20.520 22.038 1.00 63.28 112 VAL A C 1
ATOM 832 O O . VAL A 1 112 ? 8.249 21.675 22.349 1.00 63.28 112 VAL A O 1
ATOM 835 N N . ARG A 1 113 ? 8.680 19.486 22.524 1.00 65.88 113 ARG A N 1
ATOM 836 C CA . ARG A 1 113 ? 9.742 19.672 23.530 1.00 65.88 113 ARG A CA 1
ATOM 837 C C . ARG A 1 113 ? 10.919 20.490 23.014 1.00 65.88 113 ARG A C 1
ATOM 839 O O . ARG A 1 113 ? 11.575 21.173 23.796 1.00 65.88 113 ARG A O 1
ATOM 846 N N . LEU A 1 114 ? 11.211 20.407 21.717 1.00 69.25 114 LEU A N 1
ATOM 847 C CA . LEU A 1 114 ? 12.232 21.241 21.098 1.00 69.25 114 LEU A CA 1
ATOM 848 C C . LEU A 1 114 ? 11.760 22.698 21.015 1.00 69.25 114 LEU A C 1
ATOM 850 O O . LEU A 1 114 ? 12.517 23.584 21.394 1.00 69.25 114 LEU A O 1
ATOM 854 N N . SER A 1 115 ? 10.503 22.944 20.626 1.00 67.00 115 SER A N 1
ATOM 855 C CA . SER A 1 115 ? 9.925 24.292 20.654 1.00 67.00 115 SER A CA 1
ATOM 856 C C . SER A 1 115 ? 9.864 24.877 22.066 1.00 67.00 115 SER A C 1
ATOM 858 O O . SER A 1 115 ? 10.251 26.021 22.236 1.00 67.00 115 SER A O 1
ATOM 860 N N . GLU A 1 116 ? 9.507 24.105 23.097 1.00 73.44 116 GLU A N 1
ATOM 861 C CA . GLU A 1 116 ? 9.501 24.555 24.497 1.00 73.44 116 GLU A CA 1
ATOM 862 C C . GLU A 1 116 ? 10.908 24.885 25.002 1.00 73.44 116 GLU A C 1
ATOM 864 O O . GLU A 1 116 ? 11.105 25.907 25.655 1.00 73.44 116 GLU A O 1
ATOM 869 N N . LYS A 1 117 ? 11.911 24.055 24.679 1.00 72.50 117 LYS A N 1
ATOM 870 C CA . LYS A 1 117 ? 13.310 24.332 25.039 1.00 72.50 117 LYS A CA 1
ATOM 871 C C . LYS A 1 117 ? 13.854 25.569 24.331 1.00 72.50 117 LYS A C 1
ATOM 873 O O . LYS A 1 117 ? 14.583 26.342 24.945 1.00 72.50 117 LYS A O 1
ATOM 878 N N . LEU A 1 118 ? 13.501 25.764 23.063 1.00 70.19 118 LEU A N 1
ATOM 879 C CA . LEU A 1 118 ? 13.918 26.931 22.288 1.00 70.19 118 LEU A CA 1
ATOM 880 C C . LEU A 1 118 ? 13.174 28.203 22.727 1.00 70.19 118 LEU A C 1
ATOM 882 O O . LEU A 1 118 ? 13.804 29.239 22.895 1.00 70.19 118 LEU A O 1
ATOM 886 N N . LEU A 1 119 ? 11.869 28.125 23.002 1.00 67.56 119 LEU A N 1
ATOM 887 C CA . LEU A 1 119 ? 11.055 29.234 23.516 1.00 67.56 119 LEU A CA 1
ATOM 888 C C . LEU A 1 119 ? 11.449 29.617 24.948 1.00 67.56 119 LEU A C 1
ATOM 890 O O . LEU A 1 119 ? 11.532 30.800 25.261 1.00 67.56 119 LEU A O 1
ATOM 894 N N . GLY A 1 120 ? 11.768 28.638 25.800 1.00 67.50 120 GLY A N 1
ATOM 895 C CA . GLY A 1 120 ? 12.295 28.871 27.145 1.00 67.50 120 GLY A CA 1
ATOM 896 C C . GLY A 1 120 ? 13.683 29.518 27.144 1.00 67.50 120 GLY A C 1
ATOM 897 O O . GLY A 1 120 ? 13.965 30.349 28.000 1.00 67.50 120 GLY A O 1
ATOM 898 N N . ALA A 1 121 ? 14.525 29.199 26.156 1.00 70.06 121 ALA A N 1
ATOM 899 C CA . ALA A 1 121 ? 15.812 29.865 25.946 1.00 70.06 121 ALA A CA 1
ATOM 900 C C . ALA A 1 121 ? 15.677 31.273 25.329 1.00 70.06 121 ALA A C 1
ATOM 902 O O . ALA A 1 121 ? 16.564 32.104 25.511 1.00 70.06 121 ALA A O 1
ATOM 903 N N . CYS A 1 122 ? 14.576 31.549 24.621 1.00 61.53 122 CYS A N 1
ATOM 904 C CA . CYS A 1 122 ? 14.280 32.848 24.015 1.00 61.53 122 CYS A CA 1
ATOM 905 C C . CYS A 1 122 ? 13.493 33.808 24.918 1.00 61.53 122 CYS A C 1
ATOM 907 O O . CYS A 1 122 ? 13.291 34.948 24.506 1.00 61.53 122 CYS A O 1
ATOM 909 N N . SER A 1 123 ? 13.056 33.398 26.115 1.00 69.38 123 SER A N 1
ATOM 910 C CA . SER A 1 123 ? 12.424 34.315 27.070 1.00 69.38 123 SER A CA 1
ATOM 911 C C . SER A 1 123 ? 13.491 35.251 27.656 1.00 69.38 123 SER A C 1
ATOM 913 O O . SER A 1 123 ? 14.339 34.792 28.431 1.00 69.38 123 SER A O 1
ATOM 915 N N . PRO A 1 124 ? 13.518 36.550 27.296 1.00 66.75 124 PRO A N 1
ATOM 916 C CA . PRO A 1 124 ? 14.469 37.484 27.870 1.00 66.75 124 PRO A CA 1
ATOM 917 C C . PRO A 1 124 ? 14.077 37.685 29.329 1.00 66.75 124 PRO A C 1
ATOM 919 O O . PRO A 1 124 ? 12.944 38.059 29.617 1.00 66.75 124 PRO A O 1
ATOM 922 N N . ASN A 1 125 ? 15.015 37.423 30.239 1.00 66.88 125 ASN A N 1
ATOM 923 C CA . ASN A 1 125 ? 14.856 37.671 31.667 1.00 66.88 125 ASN A CA 1
ATOM 924 C C . ASN A 1 125 ? 14.317 39.102 31.893 1.00 66.88 125 ASN A C 1
ATOM 926 O O . ASN A 1 125 ? 15.050 40.052 31.584 1.00 66.88 125 ASN A O 1
ATOM 930 N N . PRO A 1 126 ? 13.076 39.281 32.390 1.00 61.31 126 PRO A N 1
ATOM 931 C CA . PRO A 1 126 ? 12.580 40.596 32.750 1.00 61.31 126 PRO A CA 1
ATOM 932 C C . PRO A 1 126 ? 13.284 41.002 34.047 1.00 61.31 126 PRO A C 1
ATOM 934 O O . PRO A 1 126 ? 12.886 40.601 35.139 1.00 61.31 126 PRO A O 1
ATOM 937 N N . ARG A 1 127 ? 14.394 41.727 33.896 1.00 54.41 127 ARG A N 1
ATOM 938 C CA . ARG A 1 127 ? 14.990 42.504 34.985 1.00 54.41 127 ARG A CA 1
ATOM 939 C C . ARG A 1 127 ? 14.139 43.726 35.285 1.00 54.41 127 ARG A C 1
ATOM 941 O O . ARG A 1 127 ? 13.630 44.323 34.311 1.00 54.41 127 ARG A O 1
#

Sequence (127 aa):
MSVRGQDAGEPPHAFIFYIGFFAWSTPRGLSVFGLTRESAEQTREMVYNQGFYNLFLGFIAAAGVILYWAGLSEAGLALVIAGAGSMLAAAAVLFLALALLALGVSISKLPVRLSEKLLGACSPNPR

Secondary structure (DSSP, 8-state):
----STT-PPPPHHHHHHHHHHSTTSHHHHHHHT--HHHHHHHHHHHHHHHHHHHHHHHHHHHHHHHHHTT-HHHHHHHHIIIIIHHHHHHHHHHHHHHHHHTT--TTHHHHHHHHHHHHHHS----

pLDDT: mean 82.24, std 13.86, range [37.84, 97.88]

Foldseek 3Di:
DDPDDPPPDDDPPVRVLCCLAPVCLPPVNCVVVVDDNVRSVVCNVVSNVVSVVLVVLVVLLVVLCVCCVVVVVVSSVVSNCSRVVVVVVVVVVVVVVVVCVVVVNDPVVVVVVVVVVVVVVVPPPPD

Radius of gyration: 21.99 Å; chains: 1; bounding box: 35×74×60 Å